Protein AF-A0A1B9LET2-F1 (afdb_monomer_lite)

Radius of gyration: 14.66 Å; chains: 1; bounding box: 39×16×36 Å

Secondary structure (DSSP, 8-state):
--HHHHHHHHHHHHHHHHHHHH-TT--HHHHHHHHHHHHHHHHHHHHHHHHHHHHHTT-

Foldseek 3Di:
DDPVLVVVLVVVLVVLVCCLPVPPPDDPVNNVVSVVVSCVSCVVVVVVVVVVVVVVVVD

Structure (mmCIF, N/CA/C/O backbone):
data_AF-A0A1B9LET2-F1
#
_entry.id   AF-A0A1B9LET2-F1
#
loop_
_atom_site.group_PDB
_atom_site.id
_atom_site.type_symbol
_atom_site.label_atom_id
_atom_site.label_alt_id
_atom_site.label_comp_id
_atom_site.label_asym_id
_atom_site.label_entity_id
_atom_site.label_seq_id
_atom_site.pdbx_PDB_ins_code
_atom_site.Cartn_x
_atom_site.Cartn_y
_atom_site.Cartn_z
_atom_site.occupancy
_atom_site.B_iso_or_equiv
_atom_site.auth_seq_id
_atom_site.auth_comp_id
_atom_site.auth_asym_id
_atom_site.auth_atom_id
_atom_site.pdbx_PDB_model_num
ATOM 1 N N . MET A 1 1 ? -9.921 -4.063 11.324 1.00 76.56 1 MET A N 1
ATOM 2 C CA . MET A 1 1 ? -8.501 -4.410 11.107 1.00 76.56 1 MET A CA 1
ATOM 3 C C . MET A 1 1 ? -7.815 -4.078 12.410 1.00 76.56 1 MET A C 1
ATOM 5 O O . MET A 1 1 ? -8.122 -3.017 12.937 1.00 76.56 1 MET A O 1
ATOM 9 N N . ASP A 1 2 ? -7.013 -4.970 12.984 1.00 88.25 2 ASP A N 1
ATOM 10 C CA . ASP A 1 2 ? -6.313 -4.604 14.217 1.00 88.25 2 ASP A CA 1
ATOM 11 C C . ASP A 1 2 ? -5.207 -3.569 13.943 1.00 88.25 2 ASP A C 1
ATOM 13 O O . ASP A 1 2 ? -4.814 -3.320 12.798 1.00 88.25 2 ASP A O 1
ATOM 17 N N . GLU A 1 3 ? -4.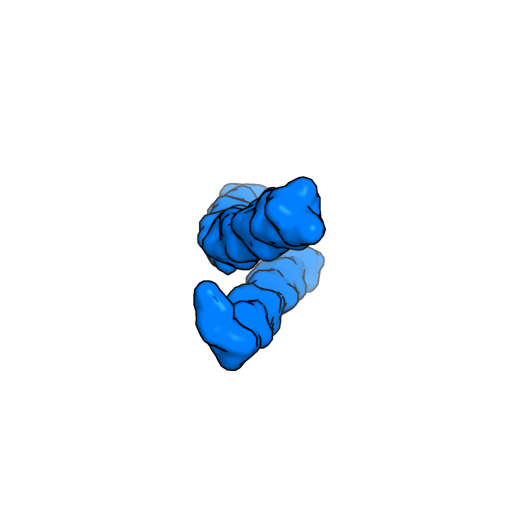749 -2.915 15.006 1.00 88.19 3 GLU A N 1
ATOM 18 C CA . GLU A 1 3 ? -3.815 -1.794 14.926 1.00 88.19 3 GLU A CA 1
ATOM 19 C C . GLU A 1 3 ? -2.441 -2.207 14.372 1.00 88.19 3 GLU A C 1
ATOM 21 O O . GLU A 1 3 ? -1.826 -1.459 13.610 1.00 88.19 3 GLU A O 1
ATOM 26 N N . LEU A 1 4 ? -1.996 -3.434 14.659 1.00 91.38 4 LEU A N 1
ATOM 27 C CA . LEU A 1 4 ? -0.742 -3.977 14.139 1.00 91.38 4 LEU A CA 1
ATOM 28 C C 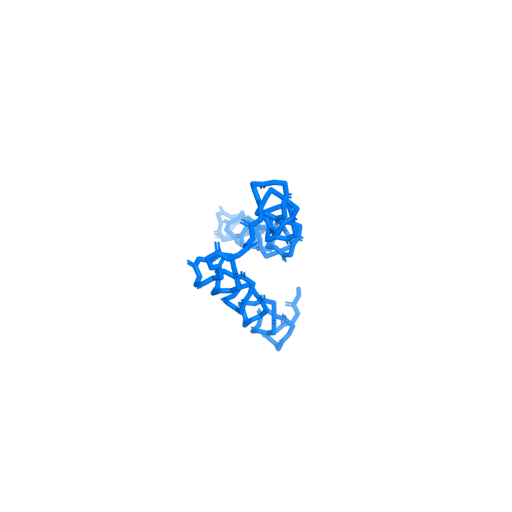. LEU A 1 4 ? -0.831 -4.231 12.627 1.00 91.38 4 LEU A C 1
ATOM 30 O O . LEU A 1 4 ? 0.100 -3.919 11.883 1.00 91.38 4 LEU A O 1
ATOM 34 N N . GLU A 1 5 ? -1.950 -4.778 12.160 1.00 89.38 5 GLU A N 1
ATOM 35 C CA . GLU A 1 5 ? -2.230 -5.015 10.741 1.00 89.38 5 GLU A CA 1
ATOM 36 C C . GLU A 1 5 ? -2.307 -3.687 9.958 1.00 89.38 5 GLU A C 1
ATOM 38 O O . GLU A 1 5 ? -1.787 -3.578 8.841 1.00 89.38 5 GLU A O 1
ATOM 43 N N . LYS A 1 6 ? -2.871 -2.639 10.576 1.00 90.25 6 LYS A N 1
ATOM 44 C CA . LYS A 1 6 ? -2.919 -1.271 10.031 1.00 90.25 6 LYS A CA 1
ATOM 45 C C . LYS A 1 6 ? -1.522 -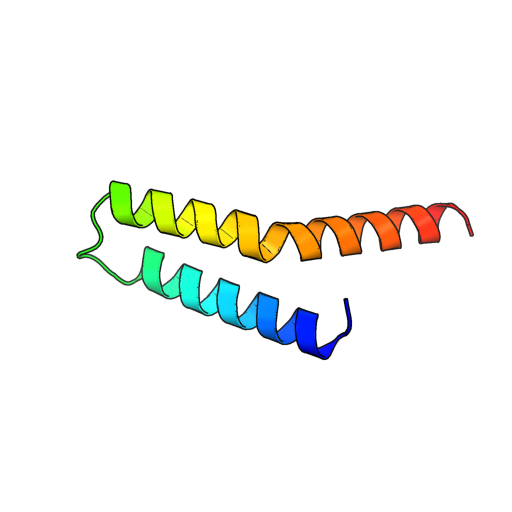0.676 9.853 1.00 90.25 6 LYS A C 1
ATOM 47 O O . LYS A 1 6 ? -1.219 -0.193 8.762 1.00 90.25 6 LYS A O 1
ATOM 52 N N . ILE A 1 7 ? -0.660 -0.769 10.867 1.00 92.62 7 ILE A N 1
ATOM 53 C CA . ILE A 1 7 ? 0.732 -0.287 10.795 1.00 92.62 7 ILE A CA 1
ATOM 54 C C . ILE A 1 7 ? 1.494 -1.006 9.677 1.00 92.62 7 ILE A C 1
ATOM 56 O O . ILE A 1 7 ? 2.050 -0.354 8.797 1.00 92.62 7 ILE A O 1
ATOM 60 N N . LYS A 1 8 ? 1.433 -2.343 9.631 1.00 92.00 8 LYS A N 1
ATOM 61 C CA . LYS A 1 8 ? 2.091 -3.139 8.577 1.00 92.00 8 LYS A CA 1
ATOM 62 C C . LYS A 1 8 ? 1.620 -2.763 7.173 1.00 92.00 8 LYS A C 1
ATOM 64 O O . LYS A 1 8 ? 2.403 -2.791 6.224 1.00 92.00 8 LYS A O 1
ATOM 69 N N . THR A 1 9 ? 0.335 -2.453 7.019 1.00 92.38 9 THR A N 1
ATOM 70 C CA . THR A 1 9 ? -0.239 -2.045 5.730 1.00 92.38 9 THR A CA 1
ATOM 71 C C . THR A 1 9 ? 0.309 -0.687 5.290 1.00 92.38 9 THR A C 1
ATOM 73 O O . THR A 1 9 ? 0.686 -0.534 4.129 1.00 92.38 9 THR A O 1
ATOM 76 N N . ILE A 1 10 ? 0.425 0.267 6.217 1.00 91.94 10 ILE A N 1
ATOM 77 C CA . ILE A 1 10 ? 1.019 1.586 5.958 1.00 91.94 10 ILE A CA 1
ATOM 78 C C . ILE A 1 10 ? 2.505 1.449 5.594 1.00 91.94 10 ILE A C 1
ATOM 80 O O . ILE A 1 10 ? 2.918 1.963 4.558 1.00 91.94 10 ILE A O 1
ATOM 84 N N . GLU A 1 11 ? 3.287 0.689 6.365 1.00 93.12 11 GLU A N 1
ATOM 85 C CA . GLU A 1 11 ? 4.718 0.466 6.094 1.00 93.12 11 GLU A CA 1
ATOM 86 C C . GLU A 1 11 ? 4.959 -0.159 4.711 1.00 93.12 11 GLU A C 1
ATOM 88 O O . GLU A 1 11 ? 5.854 0.253 3.969 1.00 93.12 11 GLU A O 1
ATOM 93 N N . ARG A 1 12 ? 4.131 -1.137 4.319 1.00 92.44 12 ARG A N 1
ATOM 94 C CA . ARG A 1 12 ? 4.191 -1.742 2.980 1.00 92.44 12 ARG A CA 1
ATOM 95 C C . ARG A 1 12 ? 3.860 -0.736 1.883 1.00 92.44 12 ARG A C 1
ATOM 97 O O . ARG A 1 12 ? 4.501 -0.772 0.835 1.00 92.44 12 ARG A O 1
ATOM 104 N N . ALA A 1 13 ? 2.888 0.148 2.109 1.00 91.12 13 ALA A N 1
ATOM 105 C CA . ALA A 1 13 ? 2.542 1.190 1.151 1.00 91.12 13 ALA A CA 1
ATOM 106 C C . ALA A 1 13 ? 3.710 2.172 0.989 1.00 91.12 13 ALA A C 1
ATOM 108 O O . ALA A 1 13 ? 4.130 2.439 -0.133 1.00 91.12 13 ALA A O 1
ATOM 109 N N . GLU A 1 14 ? 4.314 2.635 2.084 1.00 90.69 14 GLU A N 1
ATOM 110 C CA . GLU A 1 14 ? 5.489 3.512 2.032 1.00 90.69 14 GLU A CA 1
ATOM 111 C C . GLU A 1 14 ? 6.657 2.884 1.266 1.00 90.69 14 GLU A C 1
ATOM 113 O O . GLU A 1 14 ? 7.253 3.537 0.406 1.00 90.69 14 GLU A O 1
ATOM 118 N N . LEU A 1 15 ? 6.953 1.606 1.525 1.00 89.25 15 LEU A N 1
ATOM 119 C CA . LEU A 1 15 ? 7.989 0.871 0.802 1.00 89.25 15 LEU A CA 1
ATOM 120 C C . LEU A 1 15 ? 7.683 0.820 -0.702 1.00 89.25 15 LEU A C 1
ATOM 122 O O . LEU A 1 15 ? 8.556 1.098 -1.523 1.00 89.25 15 LEU A O 1
ATOM 126 N N . LEU A 1 16 ? 6.439 0.500 -1.066 1.00 87.19 16 LEU A N 1
ATOM 127 C CA . LEU A 1 16 ? 6.014 0.419 -2.460 1.00 87.19 16 LEU A CA 1
ATOM 128 C C . LEU A 1 16 ? 6.095 1.785 -3.159 1.00 87.19 16 LEU A C 1
ATOM 130 O O . LEU A 1 16 ? 6.541 1.859 -4.301 1.00 87.19 16 LEU A O 1
ATOM 134 N N . SER A 1 17 ? 5.729 2.865 -2.462 1.00 86.94 17 SER A N 1
ATOM 135 C CA . SER A 1 17 ? 5.858 4.239 -2.960 1.00 86.94 17 SER A CA 1
ATOM 136 C C . SER A 1 17 ? 7.308 4.561 -3.316 1.00 86.94 17 SER A C 1
ATOM 138 O O . SER A 1 17 ? 7.577 4.977 -4.440 1.00 86.94 17 SER A O 1
ATOM 140 N N . ARG A 1 18 ? 8.255 4.272 -2.409 1.00 86.12 18 ARG A N 1
ATOM 141 C CA . ARG A 1 18 ? 9.696 4.467 -2.653 1.00 86.12 18 ARG A CA 1
ATOM 142 C C . ARG A 1 18 ? 10.192 3.649 -3.838 1.00 86.12 18 ARG A C 1
ATOM 144 O O . ARG A 1 18 ? 10.905 4.170 -4.687 1.00 86.12 18 ARG A O 1
ATOM 151 N N . VAL A 1 19 ? 9.766 2.390 -3.953 1.00 83.12 19 VAL A N 1
ATOM 152 C CA . VAL A 1 19 ? 10.121 1.539 -5.100 1.00 83.12 19 VAL A CA 1
ATOM 153 C C . VAL A 1 19 ? 9.665 2.166 -6.419 1.00 83.12 19 VAL A C 1
ATOM 155 O O . VAL A 1 19 ? 10.408 2.114 -7.392 1.00 83.12 19 VAL A O 1
ATOM 158 N N . VAL A 1 20 ? 8.485 2.785 -6.470 1.00 84.62 20 VAL A N 1
ATOM 159 C CA . VAL A 1 20 ? 7.971 3.425 -7.693 1.00 84.62 20 VAL A CA 1
ATOM 160 C C . VAL A 1 20 ? 8.668 4.748 -8.004 1.00 84.62 20 VAL A C 1
ATOM 162 O O . VAL A 1 20 ? 8.917 5.045 -9.175 1.00 84.62 20 VAL A O 1
ATOM 165 N N . THR A 1 21 ? 8.959 5.553 -6.982 1.00 83.31 21 THR A N 1
ATOM 166 C CA . THR A 1 21 ? 9.483 6.916 -7.152 1.00 83.31 21 THR A CA 1
ATOM 167 C C . THR A 1 21 ? 10.998 6.964 -7.318 1.00 83.31 21 THR A C 1
ATOM 169 O O . THR A 1 21 ? 11.492 7.779 -8.094 1.00 83.31 21 THR A O 1
ATOM 172 N N . GLU A 1 22 ? 11.740 6.091 -6.637 1.00 84.94 22 GLU A N 1
ATOM 173 C CA . GLU A 1 22 ? 13.210 6.108 -6.616 1.00 84.94 22 GLU A CA 1
ATOM 174 C C . GLU A 1 22 ? 13.826 5.233 -7.716 1.00 84.94 22 GLU A C 1
ATOM 176 O O . GLU A 1 22 ? 14.994 5.392 -8.073 1.00 84.94 22 GLU A O 1
ATOM 181 N N . ASN A 1 23 ? 13.054 4.310 -8.292 1.00 81.12 23 ASN A N 1
ATOM 182 C CA . ASN A 1 23 ? 13.585 3.347 -9.246 1.00 81.12 23 ASN A CA 1
ATOM 183 C C . ASN A 1 23 ? 13.441 3.850 -10.690 1.00 81.12 23 ASN A C 1
ATOM 185 O O . ASN A 1 23 ? 12.436 3.637 -11.373 1.00 81.12 23 ASN A O 1
ATOM 189 N N . LEU A 1 24 ? 14.497 4.519 -11.162 1.00 73.19 24 LEU A N 1
ATOM 190 C CA . LEU A 1 24 ? 14.597 5.113 -12.503 1.00 73.19 24 LEU A CA 1
ATOM 191 C C . LEU A 1 24 ? 14.456 4.094 -13.648 1.00 73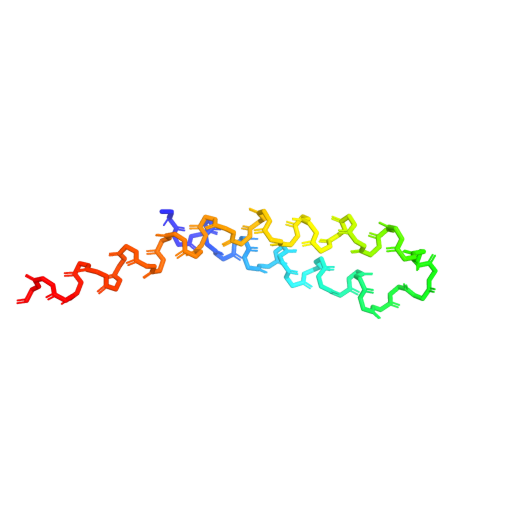.19 24 LEU A C 1
ATOM 193 O O . LEU A 1 24 ? 14.153 4.480 -14.775 1.00 73.19 24 LEU A O 1
ATOM 197 N N . HIS A 1 25 ? 14.666 2.804 -13.372 1.00 82.62 25 HIS A N 1
ATOM 198 C CA . HIS A 1 25 ? 14.611 1.731 -14.368 1.00 82.62 25 HIS A CA 1
ATOM 199 C C . HIS A 1 25 ? 13.227 1.089 -14.524 1.00 82.62 25 HIS A C 1
ATOM 201 O O . HIS A 1 25 ? 13.054 0.230 -15.390 1.00 82.62 25 HIS A O 1
ATOM 207 N N . LEU 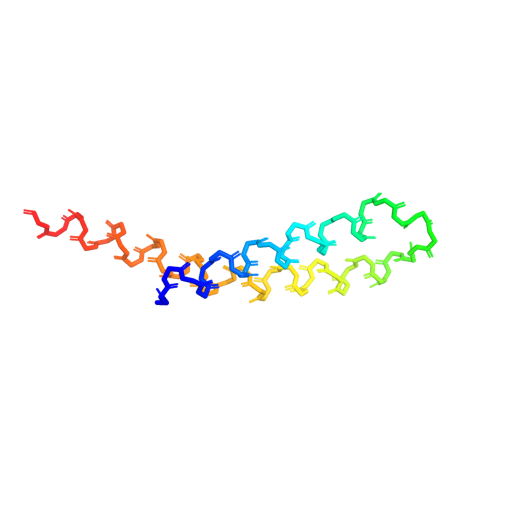A 1 26 ? 12.237 1.488 -13.719 1.00 81.81 26 LEU A N 1
ATOM 208 C CA . LEU A 1 26 ? 10.869 1.014 -13.900 1.00 81.81 26 LEU A CA 1
ATOM 209 C C . LEU A 1 26 ? 10.281 1.592 -15.185 1.00 81.81 26 LEU A C 1
ATOM 211 O O . LEU A 1 26 ? 10.206 2.812 -15.366 1.00 81.81 26 LEU A O 1
ATOM 215 N N . ARG A 1 27 ? 9.806 0.704 -16.060 1.00 87.94 27 ARG A N 1
ATOM 216 C CA . ARG A 1 27 ? 9.018 1.109 -17.226 1.00 87.94 27 ARG A CA 1
ATOM 217 C C . ARG A 1 27 ? 7.662 1.624 -16.753 1.00 87.94 27 ARG A C 1
ATOM 219 O O . ARG A 1 27 ? 7.203 1.255 -15.675 1.00 87.94 27 ARG A O 1
ATOM 226 N N . GLU A 1 28 ? 6.986 2.417 -17.580 1.00 83.88 28 GLU A N 1
ATOM 227 C CA . GLU A 1 28 ? 5.647 2.944 -17.259 1.00 83.88 28 GLU A CA 1
ATOM 228 C C . GLU A 1 28 ? 4.672 1.840 -16.832 1.00 83.88 28 GLU A C 1
ATOM 230 O O . GLU A 1 28 ? 4.048 1.947 -15.783 1.00 83.88 28 GLU A O 1
ATOM 235 N N . ARG A 1 29 ? 4.661 0.708 -17.547 1.00 88.44 29 ARG A N 1
ATOM 236 C CA . ARG A 1 29 ? 3.852 -0.464 -17.181 1.00 88.44 29 ARG A CA 1
ATOM 237 C C . ARG A 1 29 ? 4.129 -0.977 -15.765 1.00 88.44 29 ARG A C 1
ATOM 239 O O . ARG A 1 29 ? 3.209 -1.397 -15.071 1.00 88.44 29 ARG A O 1
ATOM 246 N N . ASP A 1 30 ? 5.393 -0.992 -15.355 1.00 85.81 30 ASP A N 1
ATOM 247 C CA . ASP A 1 30 ? 5.784 -1.493 -14.038 1.00 85.81 30 ASP A CA 1
ATOM 248 C C . ASP A 1 30 ? 5.333 -0.505 -12.939 1.00 85.81 30 ASP A C 1
ATOM 250 O O . ASP A 1 30 ? 4.904 -0.924 -11.863 1.00 85.81 30 ASP A O 1
ATOM 254 N N . LYS A 1 31 ? 5.324 0.804 -13.243 1.00 84.75 31 LYS A N 1
ATOM 255 C CA . LYS A 1 31 ? 4.750 1.847 -12.375 1.00 84.75 31 LYS A CA 1
ATOM 256 C C . LYS A 1 31 ? 3.230 1.719 -12.255 1.00 84.75 31 LYS A C 1
ATOM 258 O O . LYS A 1 31 ? 2.715 1.803 -11.144 1.00 84.75 31 LYS A O 1
ATOM 263 N N . ASP A 1 32 ? 2.522 1.442 -13.348 1.00 87.69 32 ASP A N 1
ATOM 264 C CA . ASP A 1 32 ? 1.066 1.231 -13.335 1.00 87.69 32 ASP A CA 1
ATOM 265 C C . ASP A 1 32 ? 0.666 0.020 -12.481 1.00 87.69 32 ASP A C 1
ATOM 267 O O . ASP A 1 32 ? -0.278 0.087 -11.692 1.00 87.69 32 ASP A O 1
ATOM 271 N N . ILE A 1 33 ? 1.414 -1.083 -12.594 1.00 89.06 33 ILE A N 1
ATOM 272 C CA . ILE A 1 33 ? 1.211 -2.283 -11.769 1.00 89.06 33 ILE A CA 1
ATOM 273 C C . ILE A 1 33 ? 1.432 -1.959 -10.288 1.00 89.06 33 ILE A C 1
ATOM 275 O O . ILE A 1 33 ? 0.645 -2.366 -9.435 1.00 89.06 33 ILE A O 1
ATOM 279 N N . ALA A 1 34 ? 2.471 -1.193 -9.968 1.00 86.38 34 ALA A N 1
ATOM 280 C CA . ALA A 1 34 ? 2.741 -0.817 -8.591 1.00 86.38 34 ALA A CA 1
ATOM 281 C C . ALA A 1 34 ? 1.689 0.158 -8.027 1.00 86.38 34 ALA A C 1
ATOM 283 O O . ALA A 1 34 ? 1.276 0.002 -6.881 1.00 86.38 34 ALA A O 1
ATOM 284 N N . LEU A 1 35 ? 1.179 1.102 -8.825 1.00 86.00 35 LEU A N 1
ATOM 285 C CA . LEU A 1 35 ? 0.046 1.955 -8.440 1.00 86.00 35 LEU A CA 1
ATOM 286 C C . LEU A 1 35 ? -1.230 1.136 -8.198 1.00 86.00 35 LEU A C 1
ATOM 288 O O . LEU A 1 35 ? -1.980 1.416 -7.260 1.00 86.00 35 LEU A O 1
ATOM 292 N N . PHE A 1 36 ? -1.461 0.092 -8.998 1.00 90.12 36 PHE A N 1
ATOM 293 C CA . PHE A 1 36 ? -2.557 -0.852 -8.780 1.00 90.12 36 PHE A CA 1
ATOM 294 C C . PHE A 1 36 ? -2.414 -1.566 -7.429 1.00 90.12 36 PHE A C 1
ATOM 296 O O . PHE A 1 36 ? -3.364 -1.591 -6.647 1.00 90.12 36 PHE A O 1
ATOM 303 N N . TRP A 1 37 ? -1.225 -2.085 -7.116 1.00 89.62 37 TRP A N 1
ATOM 304 C CA . TRP A 1 37 ? -0.948 -2.710 -5.819 1.00 89.62 37 TRP A CA 1
ATOM 305 C C . TRP A 1 37 ? -1.064 -1.728 -4.653 1.00 89.62 37 TRP A C 1
ATOM 307 O O . TRP A 1 37 ? -1.566 -2.103 -3.598 1.00 89.62 37 TRP A O 1
ATOM 317 N N . PHE A 1 38 ? -0.659 -0.471 -4.844 1.00 88.25 38 PHE A N 1
ATOM 318 C CA . PHE A 1 38 ? -0.806 0.583 -3.843 1.00 88.25 38 PHE A CA 1
ATOM 319 C C . PHE A 1 38 ? -2.279 0.809 -3.490 1.00 88.25 38 PHE A C 1
ATOM 321 O O . PHE A 1 38 ? -2.648 0.845 -2.316 1.00 88.25 38 PHE A O 1
ATOM 328 N N . ARG A 1 39 ? -3.141 0.903 -4.510 1.00 88.50 39 ARG A N 1
ATOM 329 C CA . ARG A 1 39 ? -4.589 1.041 -4.327 1.00 88.50 39 ARG A CA 1
ATOM 330 C C . ARG A 1 39 ? -5.175 -0.170 -3.604 1.00 88.50 39 ARG A C 1
ATOM 332 O O . ARG A 1 39 ? -5.893 0.012 -2.627 1.00 88.50 39 ARG A O 1
ATOM 339 N N . ASP A 1 40 ? -4.861 -1.380 -4.056 1.00 90.81 40 ASP A N 1
ATOM 340 C CA . ASP A 1 40 ? -5.401 -2.612 -3.467 1.00 90.81 40 ASP A CA 1
ATOM 341 C C . ASP A 1 40 ? -4.954 -2.800 -2.009 1.00 90.81 40 ASP A C 1
ATOM 343 O O . ASP A 1 40 ? -5.745 -3.227 -1.169 1.00 90.81 40 ASP A O 1
ATOM 347 N N . LEU A 1 41 ? -3.715 -2.424 -1.684 1.00 90.44 41 LEU A N 1
ATOM 348 C CA . LEU A 1 41 ? -3.180 -2.476 -0.325 1.00 90.44 41 LEU A CA 1
ATOM 349 C C . LEU A 1 41 ? -3.889 -1.491 0.617 1.00 90.44 41 LEU A C 1
ATOM 351 O O . LEU A 1 41 ? -4.135 -1.817 1.777 1.00 90.44 41 LEU A O 1
ATOM 355 N N . LEU A 1 42 ? -4.228 -0.293 0.134 1.00 90.25 42 LEU A N 1
ATOM 356 C CA . LEU A 1 42 ? -4.855 0.756 0.945 1.00 90.25 42 LEU A CA 1
ATOM 357 C C . LEU A 1 42 ? -6.389 0.697 0.969 1.00 90.25 42 LEU A C 1
ATOM 359 O O . LEU A 1 42 ? -7.010 1.300 1.846 1.00 90.25 42 LEU A O 1
ATOM 363 N N . GLU A 1 43 ? -7.027 -0.032 0.056 1.00 90.75 43 GLU A N 1
ATOM 364 C CA . GLU A 1 43 ? -8.488 -0.138 -0.018 1.00 90.75 43 GLU A CA 1
ATOM 365 C C . GLU A 1 43 ? -9.130 -0.639 1.299 1.00 90.75 43 GLU A C 1
ATOM 367 O O . GLU A 1 43 ? -10.117 -0.047 1.750 1.00 90.75 43 GLU A O 1
ATOM 372 N N . PRO A 1 44 ? -8.578 -1.649 2.004 1.00 87.50 44 PRO A N 1
ATOM 373 C CA . PRO A 1 44 ? -9.102 -2.066 3.303 1.00 87.50 44 PRO A CA 1
ATOM 374 C C . PRO A 1 44 ? -8.983 -0.982 4.385 1.00 87.50 44 PRO A C 1
ATOM 376 O O . PRO A 1 44 ? -9.878 -0.863 5.223 1.00 87.50 44 PRO A O 1
ATOM 379 N N . LEU A 1 45 ? -7.917 -0.170 4.356 1.00 87.12 45 LEU A N 1
ATOM 380 C CA . LEU A 1 45 ? -7.728 0.959 5.278 1.00 87.12 45 LEU A CA 1
ATOM 381 C C . LEU A 1 45 ? -8.763 2.051 5.033 1.00 87.12 45 LEU A C 1
ATOM 383 O O . LEU A 1 45 ? -9.397 2.521 5.977 1.00 87.12 45 LEU A O 1
ATOM 387 N N . LYS A 1 46 ? -8.987 2.394 3.762 1.00 87.38 46 LYS A N 1
ATOM 388 C CA . LYS A 1 46 ? -10.022 3.340 3.344 1.00 87.38 46 LYS A CA 1
ATOM 389 C C . LYS A 1 46 ? -11.390 2.920 3.892 1.00 87.38 46 LYS A C 1
ATOM 391 O O . LYS A 1 46 ? -12.079 3.708 4.536 1.00 87.38 46 LYS A O 1
ATOM 396 N N . ASN A 1 47 ? -11.753 1.654 3.694 1.00 87.50 47 ASN A N 1
ATOM 397 C CA . ASN A 1 47 ? -13.026 1.100 4.158 1.00 87.50 47 ASN A CA 1
ATOM 398 C C . ASN A 1 47 ? -13.159 1.082 5.687 1.00 87.50 47 ASN A C 1
ATOM 400 O O . ASN A 1 47 ? -14.271 1.192 6.197 1.00 87.50 47 ASN A O 1
ATOM 404 N N . HIS A 1 48 ? -12.051 0.958 6.420 1.00 83.12 48 HIS A N 1
ATOM 405 C CA . HIS A 1 48 ? -12.048 1.062 7.878 1.00 83.12 48 HIS A CA 1
ATOM 406 C C . HIS A 1 48 ? -12.316 2.493 8.347 1.00 83.12 48 HIS A C 1
ATOM 408 O O . HIS A 1 48 ? -13.235 2.715 9.127 1.00 83.12 48 HIS A O 1
ATOM 414 N N . MET A 1 49 ? -11.577 3.462 7.800 1.00 82.31 49 MET A N 1
ATOM 415 C CA . MET A 1 49 ? -11.706 4.875 8.166 1.00 82.31 49 MET A CA 1
ATOM 416 C C . MET A 1 49 ? -13.108 5.422 7.876 1.00 82.31 49 MET A C 1
ATOM 418 O O . MET A 1 49 ? -13.666 6.166 8.678 1.00 82.31 49 MET A O 1
ATOM 422 N N . PHE A 1 50 ? -13.713 5.027 6.750 1.00 83.12 50 PHE A N 1
ATOM 423 C CA . PHE A 1 50 ? -15.087 5.425 6.439 1.00 83.12 50 PHE A CA 1
ATOM 424 C C . PHE A 1 50 ? -16.120 4.789 7.374 1.00 83.12 50 PHE A C 1
ATOM 426 O O . PHE A 1 50 ? -17.109 5.438 7.702 1.00 83.12 50 PHE A O 1
ATOM 433 N N . LYS A 1 51 ? -15.909 3.547 7.826 1.00 78.69 51 LYS A N 1
ATOM 434 C CA . LYS A 1 51 ? -16.803 2.911 8.806 1.00 78.69 5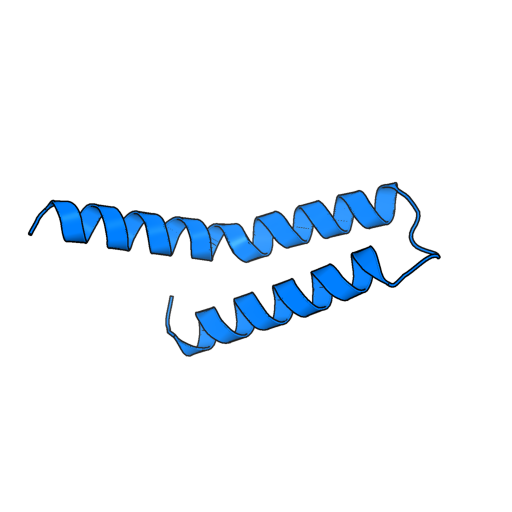1 LYS A CA 1
ATOM 435 C C . LYS A 1 51 ? -16.724 3.593 10.169 1.00 78.69 51 LYS A C 1
ATOM 437 O O . LYS A 1 51 ? -17.770 3.905 10.725 1.00 78.69 51 LYS A O 1
ATOM 442 N N . GLU A 1 52 ? -15.516 3.882 10.646 1.00 74.00 52 GLU A N 1
ATOM 443 C CA . GLU A 1 52 ? -15.293 4.615 11.901 1.00 74.00 52 GLU A CA 1
ATOM 444 C C . GLU A 1 52 ? -15.954 6.003 11.855 1.00 74.00 52 GLU A C 1
ATOM 446 O O . GLU A 1 52 ? -16.713 6.359 12.752 1.00 74.00 52 GLU A O 1
ATOM 451 N N . SER A 1 53 ? -15.780 6.738 10.750 1.00 70.81 53 SER A N 1
ATOM 452 C CA . SER A 1 53 ? -16.391 8.060 10.564 1.00 70.81 53 SER A CA 1
ATOM 453 C C . SER A 1 53 ? -17.928 8.028 10.527 1.00 70.81 53 SER A C 1
ATOM 455 O O . SER A 1 53 ? -18.577 8.927 11.061 1.00 70.81 53 SER A O 1
ATOM 457 N N . ILE A 1 54 ? -18.532 7.002 9.917 1.00 67.69 54 ILE A N 1
ATOM 458 C CA . ILE A 1 54 ? -19.996 6.842 9.878 1.00 67.69 54 ILE A CA 1
ATOM 459 C C . ILE A 1 54 ? -20.554 6.457 11.257 1.00 67.69 54 ILE A C 1
ATOM 461 O O . ILE A 1 54 ? -21.659 6.873 11.606 1.00 67.69 54 ILE A O 1
ATOM 465 N N . GLU A 1 55 ? -19.829 5.656 12.038 1.00 65.69 55 GLU A N 1
ATOM 466 C CA . GLU A 1 55 ? -20.236 5.280 13.397 1.00 65.69 55 GLU A CA 1
ATOM 467 C C . GLU A 1 55 ? -20.140 6.457 14.378 1.00 65.69 55 GLU A C 1
ATOM 469 O O . GLU A 1 55 ? -21.037 6.619 15.207 1.00 65.69 55 GLU A O 1
ATOM 474 N N . GLU A 1 56 ? -19.135 7.326 14.240 1.00 66.12 56 GLU A N 1
ATOM 475 C CA . GLU A 1 56 ? -19.029 8.572 15.015 1.00 66.12 56 GLU A CA 1
ATOM 476 C C . GLU A 1 56 ? -20.170 9.556 14.732 1.00 66.12 56 GLU A C 1
ATOM 478 O O . GLU A 1 56 ? -20.625 10.229 15.648 1.00 66.12 56 GLU A O 1
ATOM 483 N N . GLN A 1 57 ? -20.697 9.604 13.504 1.00 60.09 57 GLN A N 1
ATOM 484 C CA . GLN A 1 57 ? -21.845 10.457 13.160 1.00 60.09 57 GLN A CA 1
ATOM 485 C C . GLN A 1 57 ? -23.194 9.949 13.700 1.00 60.09 57 GLN A C 1
ATOM 487 O O . GLN A 1 57 ? -24.189 10.669 13.630 1.00 60.09 57 GLN A O 1
ATOM 492 N N . LYS A 1 58 ? -23.259 8.705 14.193 1.00 58.78 58 LYS A N 1
ATOM 493 C CA . LYS A 1 58 ? -24.484 8.088 14.736 1.00 58.78 58 LYS A CA 1
ATOM 494 C C . LYS A 1 58 ? -24.557 8.093 16.268 1.00 58.78 58 LYS A C 1
ATOM 496 O O . LYS A 1 58 ? -25.577 7.653 16.800 1.00 58.78 58 LYS A O 1
ATOM 501 N N . ARG A 1 59 ? -23.498 8.526 16.956 1.00 51.22 59 ARG A N 1
ATOM 502 C CA . ARG A 1 59 ? -23.463 8.724 18.414 1.00 51.22 59 ARG A CA 1
ATOM 503 C C . ARG A 1 59 ? -23.828 10.155 18.781 1.00 51.22 59 ARG A C 1
ATOM 505 O O . ARG A 1 59 ? -24.414 10.308 19.873 1.00 51.22 59 ARG A O 1
#

pLDDT: mean 83.97, std 9.06, range [51.22, 93.12]

Sequence (59 aa):
MDELEKIKTIERAELLSRVVTENLHLRERDKDIALFWFRDLLEPLKNHMFKESIEEQKR